Protein AF-D2EBA0-F1 (afdb_monomer)

Solvent-accessible surface area (backbone atoms only — not comparable to full-atom values): 5364 Å² total; per-residue (Å²): 132,88,78,70,81,81,70,75,76,84,74,74,72,53,69,68,58,25,37,45,37,26,50,52,39,45,74,72,59,45,26,36,89,86,78,63,41,75,41,70,74,66,44,62,71,41,90,91,56,49,74,65,57,50,53,53,50,54,52,36,45,71,76,44,66,85,54,78,53,52,28,61,34,24,29,54,42,52,51,42,58,76,68,56,71,84,80,130

Mean predicted aligned error: 7.4 Å

InterPro domains:
  IPR006170 Pheromone/general odorant binding protein [PF01395] (3-82)
  IPR006170 Pheromone/general odorant binding protein [SM00708] (1-85)
  IPR036728 Pheromone/general odorant binding protein superfamily [G3DSA:1.10.238.20] (1-87)
  IPR036728 Pheromone/general odorant binding protein superfamily [SSF47565] (3-82)

Secondary structure (DSSP, 8-state):
----TTS-------HHHHHHHHHHHHHTT-B-TTTSSB-HHHHHTSTT--HHHHHHHHHHHHHHTT--SHHHHHHHHHHHHHH-PPP-

Radius of gyration: 15.25 Å; Cα contacts (8 Å, |Δi|>4): 76; chains: 1; bounding box: 46×43×24 Å

pLDDT: mean 85.05, std 16.0, range [38.41, 97.0]

Sequence (88 aa):
ENFNAFQSIDMEPDRKFKCYAHCLLSNLKYLNTFSGKFDIEDFKQQDGIEDEDVAVIAKCKKLYDNINDPCEYGFNILQCILMFEPTE

Nearest PDB structures (foldseek):
  1c3y-assembly1_A  TM=6.364E-01  e=1.759E-01  Tenebrio molitor
  1c3z-assembly1_A  TM=5.819E-01  e=1.477E-01  Tenebrio molitor
  3r1v-assembly2_B  TM=6.312E-01  e=4.211E-01  Anopheles gambiae

Foldseek 3Di:
DDPPVVPDPVCPDDLVQLVVLLVVCVVVVQADPPQSAGDLVVVVPDPPDDVLNSVQQVVQCVVQVPDRPSSNSSNSSVVSSVPDDPDD

Structure (mmCIF, N/CA/C/O backbone):
data_AF-D2EBA0-F1
#
_entry.id   AF-D2EBA0-F1
#
loop_
_atom_site.group_PDB
_atom_site.id
_atom_site.type_symbol
_atom_site.label_atom_id
_atom_site.label_alt_id
_atom_site.label_comp_id
_atom_site.label_asym_id
_atom_site.label_entity_id
_atom_site.label_seq_id
_atom_site.pdbx_PDB_ins_code
_atom_site.Cartn_x
_atom_site.Cartn_y
_atom_site.Cartn_z
_atom_site.occupancy
_atom_site.B_iso_or_equiv
_atom_site.auth_seq_id
_atom_site.auth_comp_id
_atom_site.auth_asym_id
_atom_site.auth_atom_id
_atom_site.pdbx_PDB_model_num
ATOM 1 N N . GLU A 1 1 ? 27.840 -32.875 -13.653 1.00 40.00 1 GLU A N 1
ATOM 2 C CA . GLU A 1 1 ? 27.858 -31.588 -12.930 1.00 40.00 1 GLU A CA 1
ATOM 3 C C . GLU A 1 1 ? 26.415 -31.153 -12.744 1.00 40.00 1 GLU A C 1
ATOM 5 O O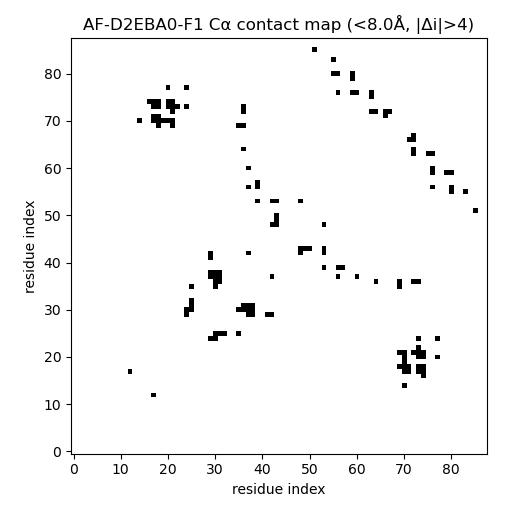 . GLU A 1 1 ? 25.664 -31.143 -13.710 1.00 40.00 1 GLU A O 1
ATOM 10 N N . ASN A 1 2 ? 25.992 -30.982 -11.495 1.00 47.75 2 ASN A N 1
ATOM 11 C CA . ASN A 1 2 ? 24.591 -30.820 -11.120 1.00 47.75 2 ASN A CA 1
ATOM 12 C C . ASN A 1 2 ? 24.255 -29.321 -11.120 1.00 47.75 2 ASN A C 1
ATOM 14 O O . ASN A 1 2 ? 24.519 -28.628 -10.140 1.00 47.75 2 ASN A O 1
ATOM 18 N N . PHE A 1 3 ? 23.755 -28.802 -12.242 1.00 46.31 3 PHE A N 1
ATOM 19 C CA . PHE A 1 3 ? 23.326 -27.406 -12.353 1.00 46.31 3 PHE A CA 1
ATOM 20 C C . PHE A 1 3 ? 21.897 -27.275 -11.810 1.00 46.31 3 PHE A C 1
ATOM 22 O O . PHE A 1 3 ? 20.921 -27.318 -12.556 1.00 46.31 3 PHE A O 1
ATOM 29 N N . ASN A 1 4 ? 21.761 -27.101 -10.494 1.00 51.91 4 ASN A N 1
ATOM 30 C CA . ASN A 1 4 ? 20.525 -26.581 -9.908 1.00 51.91 4 ASN A CA 1
ATOM 31 C C . ASN A 1 4 ? 20.424 -25.079 -10.228 1.00 51.91 4 ASN A C 1
ATOM 33 O O . ASN A 1 4 ? 20.670 -24.227 -9.382 1.00 51.91 4 ASN A O 1
ATOM 37 N N . ALA A 1 5 ? 20.055 -24.754 -11.469 1.00 51.62 5 ALA A N 1
ATOM 38 C CA . ALA A 1 5 ? 19.843 -23.385 -11.955 1.00 51.62 5 ALA A CA 1
ATOM 39 C C . ALA A 1 5 ? 18.620 -22.679 -11.324 1.00 51.62 5 ALA A C 1
ATOM 41 O O . ALA A 1 5 ? 18.294 -21.557 -11.694 1.00 51.62 5 ALA A O 1
ATOM 42 N N . PHE A 1 6 ? 17.930 -23.338 -10.388 1.00 49.44 6 PHE A N 1
ATOM 43 C CA . PHE A 1 6 ? 16.776 -22.796 -9.669 1.00 49.44 6 PHE A CA 1
ATOM 44 C C . PHE A 1 6 ? 17.161 -22.109 -8.348 1.00 49.44 6 PHE A C 1
ATOM 46 O O . PHE A 1 6 ? 16.311 -21.546 -7.663 1.00 49.44 6 PHE A O 1
ATOM 53 N N . GLN A 1 7 ? 18.439 -22.148 -7.965 1.00 54.75 7 GLN A N 1
ATOM 54 C CA . GLN A 1 7 ? 18.914 -21.426 -6.794 1.00 54.75 7 GLN A CA 1
ATOM 55 C C . GLN A 1 7 ? 19.200 -19.969 -7.192 1.00 54.75 7 GLN A C 1
ATOM 57 O O . GLN A 1 7 ? 20.178 -19.682 -7.878 1.00 54.75 7 GLN A O 1
ATOM 62 N N . SER A 1 8 ? 18.291 -19.085 -6.766 1.00 55.09 8 SER A N 1
ATOM 63 C CA . SER A 1 8 ? 18.381 -17.617 -6.771 1.00 55.09 8 SER A CA 1
ATOM 64 C C . SER A 1 8 ? 18.544 -16.942 -8.138 1.00 55.09 8 SER A C 1
ATOM 66 O O . SER A 1 8 ? 19.602 -16.401 -8.454 1.00 55.09 8 SER A O 1
ATOM 68 N N . ILE A 1 9 ? 17.459 -16.861 -8.911 1.00 51.34 9 ILE A N 1
ATOM 69 C CA . ILE A 1 9 ? 17.231 -15.627 -9.668 1.00 51.34 9 ILE A CA 1
ATOM 70 C C . ILE A 1 9 ? 16.522 -14.702 -8.685 1.00 51.34 9 ILE A C 1
ATOM 72 O O . ILE A 1 9 ? 15.329 -14.864 -8.440 1.00 51.34 9 ILE A O 1
ATOM 76 N N . ASP A 1 10 ? 17.273 -13.782 -8.087 1.00 58.31 10 ASP A N 1
ATOM 77 C CA . ASP A 1 10 ? 16.720 -12.638 -7.361 1.00 58.31 10 ASP A CA 1
ATOM 78 C C . ASP A 1 10 ? 16.073 -11.728 -8.419 1.00 58.31 10 ASP A C 1
ATOM 80 O O . ASP A 1 10 ? 16.665 -10.769 -8.918 1.00 58.31 10 ASP A O 1
ATOM 84 N N . MET A 1 11 ? 14.917 -12.160 -8.933 1.00 63.34 11 MET A N 1
ATOM 85 C CA . MET A 1 11 ? 14.194 -11.454 -9.979 1.00 63.34 11 MET A CA 1
ATOM 86 C C . MET A 1 11 ? 13.475 -10.293 -9.311 1.00 63.34 11 MET A C 1
ATOM 88 O O . MET A 1 11 ? 12.281 -10.370 -9.035 1.00 63.34 11 MET A O 1
ATOM 92 N N . GLU A 1 12 ? 14.224 -9.228 -9.036 1.00 79.38 12 GLU A N 1
ATOM 93 C CA . GLU A 1 12 ? 13.639 -7.942 -8.685 1.00 79.38 12 GLU A CA 1
ATOM 94 C C . GLU A 1 12 ? 12.647 -7.561 -9.792 1.00 79.38 12 GLU A C 1
ATOM 96 O O . GLU A 1 12 ? 13.056 -7.391 -10.951 1.00 79.38 12 GLU A O 1
ATOM 101 N N . PRO A 1 13 ? 11.341 -7.474 -9.481 1.00 85.62 13 PRO A N 1
ATOM 102 C CA . PRO A 1 13 ? 10.349 -7.154 -10.487 1.00 85.62 13 PRO A CA 1
ATOM 103 C C . PRO A 1 13 ? 10.646 -5.791 -11.094 1.00 85.62 13 PRO A C 1
ATOM 105 O O . PRO A 1 13 ? 11.076 -4.857 -10.410 1.00 85.62 13 PRO A O 1
ATOM 108 N N . ASP A 1 14 ? 10.369 -5.651 -12.388 1.00 92.50 14 ASP A N 1
ATOM 109 C CA . ASP A 1 14 ? 10.574 -4.374 -13.047 1.00 92.50 14 ASP A CA 1
ATOM 110 C C . ASP A 1 14 ? 9.685 -3.276 -12.430 1.00 92.50 14 ASP A C 1
ATOM 112 O O . ASP A 1 14 ? 8.603 -3.514 -11.883 1.00 92.50 14 ASP A O 1
ATOM 116 N N . ARG A 1 15 ? 10.137 -2.023 -12.540 1.00 95.12 15 ARG A N 1
ATOM 117 C CA . ARG A 1 15 ? 9.420 -0.879 -11.966 1.00 95.12 15 ARG A CA 1
ATOM 118 C C . ARG A 1 15 ? 7.992 -0.741 -12.501 1.00 95.12 15 ARG A C 1
ATOM 120 O O . ARG A 1 15 ? 7.119 -0.292 -11.761 1.00 95.12 15 ARG A O 1
ATOM 127 N N . LYS A 1 16 ? 7.731 -1.092 -13.767 1.00 96.44 16 LYS A N 1
ATOM 128 C CA . LYS A 1 16 ? 6.377 -1.001 -14.335 1.00 96.44 16 LYS A CA 1
ATOM 129 C C . LYS A 1 16 ? 5.455 -2.000 -13.652 1.00 96.44 16 LYS A C 1
ATOM 131 O O . LYS A 1 16 ? 4.326 -1.633 -13.349 1.00 96.44 16 LYS A O 1
ATOM 136 N N . PHE A 1 17 ? 5.938 -3.202 -13.360 1.00 95.00 17 PHE A N 1
ATOM 137 C CA . PHE A 1 17 ? 5.202 -4.200 -12.601 1.00 95.00 17 PHE A CA 1
ATOM 138 C C . PHE A 1 17 ? 4.917 -3.723 -11.174 1.00 95.00 17 PHE A C 1
ATOM 140 O O . PHE A 1 17 ? 3.770 -3.772 -10.728 1.00 95.00 17 PHE A O 1
ATOM 147 N N . LYS A 1 18 ? 5.917 -3.157 -10.485 1.00 96.00 18 LYS A N 1
ATOM 148 C CA . LYS A 1 18 ? 5.712 -2.594 -9.140 1.00 96.00 18 LYS A CA 1
ATOM 149 C C . LYS A 1 18 ? 4.655 -1.479 -9.137 1.00 96.00 18 LYS A C 1
ATOM 151 O O . LYS A 1 18 ? 3.740 -1.466 -8.317 1.00 96.00 18 LYS A O 1
ATOM 156 N N . CYS A 1 19 ? 4.712 -0.576 -10.117 1.00 97.00 19 CYS A N 1
ATOM 157 C CA . CYS A 1 19 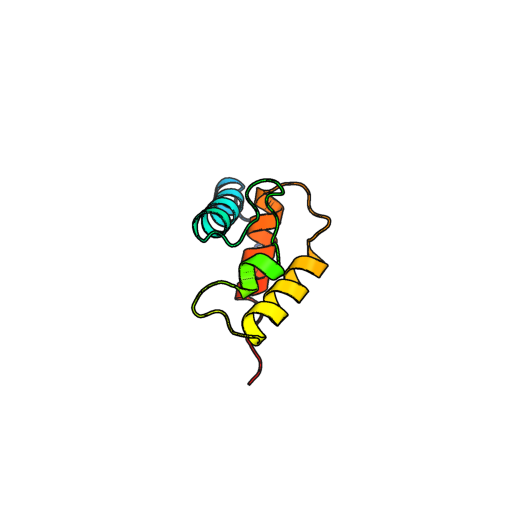? 3.710 0.481 -10.263 1.00 97.00 19 CYS A CA 1
ATOM 158 C C . CYS A 1 19 ? 2.338 -0.046 -10.712 1.00 97.00 19 CYS A C 1
ATOM 160 O O . CYS A 1 19 ? 1.315 0.528 -10.344 1.00 97.00 19 CYS A O 1
ATOM 162 N N . TYR A 1 20 ? 2.292 -1.137 -11.478 1.00 96.25 20 TYR A N 1
ATOM 163 C CA . TYR A 1 20 ? 1.042 -1.808 -11.819 1.00 96.25 20 TYR A CA 1
ATOM 164 C C . TYR A 1 20 ? 0.356 -2.365 -10.567 1.00 96.25 20 TYR A C 1
ATOM 166 O O . TYR A 1 20 ? -0.843 -2.153 -10.410 1.00 96.25 20 TYR A O 1
ATOM 174 N N . ALA A 1 21 ? 1.100 -2.973 -9.637 1.00 95.88 21 ALA A N 1
ATOM 175 C CA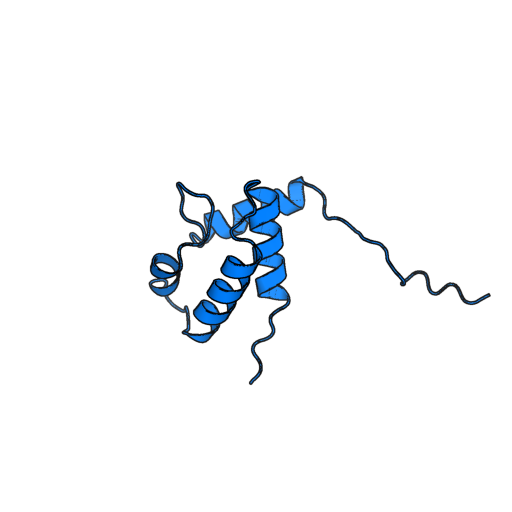 . ALA A 1 21 ? 0.558 -3.416 -8.350 1.00 95.88 21 ALA A CA 1
ATOM 176 C C . ALA A 1 21 ? -0.055 -2.250 -7.553 1.00 95.88 21 ALA A C 1
ATOM 178 O O . ALA A 1 21 ? -1.189 -2.341 -7.088 1.00 95.88 21 ALA A O 1
ATOM 179 N N . HIS A 1 22 ? 0.643 -1.113 -7.472 1.00 95.69 22 HIS A N 1
ATOM 180 C CA . HIS A 1 22 ? 0.091 0.100 -6.858 1.00 95.69 22 HIS A CA 1
ATOM 181 C C . HIS A 1 22 ? -1.198 0.583 -7.548 1.00 95.69 22 HIS A C 1
ATOM 183 O O . HIS A 1 22 ? -2.174 0.941 -6.885 1.00 95.69 22 HIS A O 1
ATOM 189 N N . CYS A 1 23 ? -1.217 0.576 -8.884 1.00 95.94 23 CYS A N 1
ATOM 190 C CA . CYS A 1 23 ? -2.386 0.967 -9.667 1.00 95.94 23 CYS A CA 1
ATOM 191 C C . CYS A 1 23 ? -3.570 0.018 -9.438 1.00 95.94 23 CYS A C 1
ATOM 193 O O . CYS A 1 23 ? -4.692 0.483 -9.257 1.00 95.94 23 CYS A O 1
ATOM 195 N N . LEU A 1 24 ? -3.324 -1.292 -9.391 1.00 95.25 24 LEU A N 1
ATOM 196 C CA . LEU A 1 24 ? -4.337 -2.303 -9.106 1.00 95.25 24 LEU A CA 1
ATOM 197 C C . LEU A 1 24 ? -4.993 -2.055 -7.744 1.00 95.25 24 LEU A C 1
ATOM 199 O O . LEU A 1 24 ? -6.212 -1.927 -7.673 1.00 95.25 24 LEU A O 1
ATOM 203 N N . LEU A 1 25 ? -4.191 -1.914 -6.685 1.00 94.12 25 LEU A N 1
ATOM 204 C CA . LEU A 1 25 ? -4.694 -1.679 -5.328 1.00 94.12 25 LEU A CA 1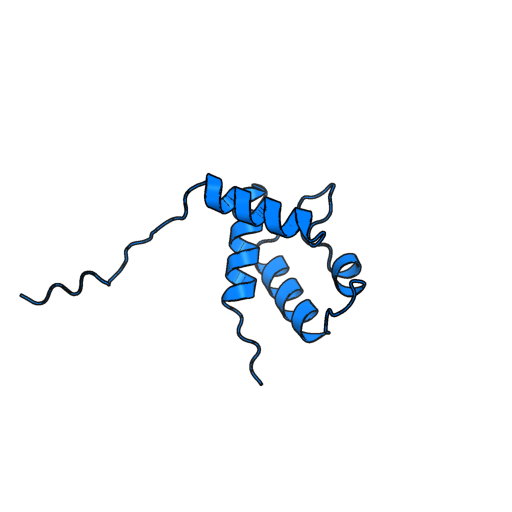
ATOM 205 C C . LEU A 1 25 ? -5.452 -0.345 -5.215 1.00 94.12 25 LEU A C 1
ATOM 207 O O . LEU A 1 25 ? -6.485 -0.268 -4.552 1.00 94.12 25 LEU A O 1
ATOM 211 N N . SER A 1 26 ? -4.990 0.697 -5.910 1.00 93.75 26 SER A N 1
ATOM 212 C CA . SER A 1 26 ? -5.712 1.973 -6.004 1.00 93.75 26 SER A CA 1
ATOM 213 C C . SER A 1 26 ? -7.059 1.831 -6.722 1.00 93.75 26 SER A C 1
ATOM 215 O O . SER A 1 26 ? -8.062 2.368 -6.260 1.00 93.75 26 SER A O 1
ATOM 217 N N . ASN A 1 27 ? -7.116 1.081 -7.828 1.00 93.12 27 ASN A N 1
ATOM 218 C CA . ASN A 1 27 ? -8.349 0.866 -8.596 1.00 93.12 27 ASN A CA 1
ATOM 219 C C . ASN A 1 27 ? -9.381 0.028 -7.832 1.00 93.12 27 ASN A C 1
ATOM 221 O O . ASN A 1 27 ? -10.581 0.254 -7.980 1.00 93.12 27 ASN A O 1
ATOM 225 N N . LEU A 1 28 ? -8.916 -0.894 -6.988 1.00 90.44 28 LEU A N 1
ATOM 226 C CA . LEU A 1 28 ? -9.751 -1.631 -6.037 1.00 90.44 28 LEU A CA 1
ATOM 227 C C . LEU A 1 28 ? -10.186 -0.772 -4.840 1.00 90.44 28 LEU A C 1
ATOM 229 O O . LEU A 1 28 ? -10.943 -1.241 -4.001 1.00 90.44 28 LEU A O 1
ATOM 233 N N . LYS A 1 29 ? -9.742 0.492 -4.764 1.00 90.00 29 LYS A N 1
ATOM 234 C CA . LYS A 1 29 ? -9.983 1.415 -3.644 1.00 90.00 29 LYS A CA 1
ATOM 235 C C . LYS A 1 29 ? -9.459 0.883 -2.309 1.00 90.00 29 LYS A C 1
ATOM 237 O O . LYS A 1 29 ? -9.998 1.201 -1.256 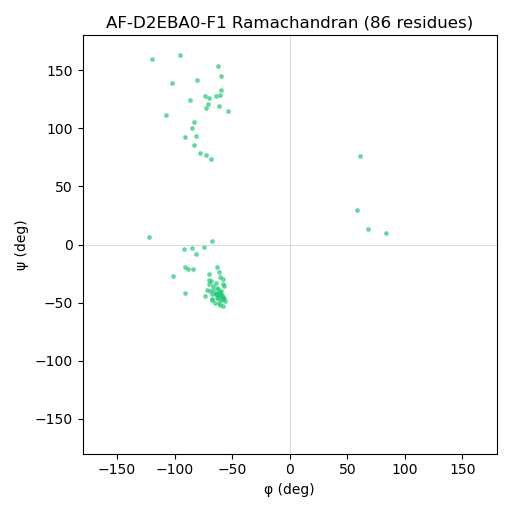1.00 90.00 29 LYS A O 1
ATOM 242 N N . TYR A 1 30 ? -8.408 0.072 -2.345 1.00 91.50 30 TYR A N 1
ATOM 243 C CA . TYR A 1 30 ? -7.744 -0.444 -1.146 1.00 91.50 30 TYR A CA 1
ATOM 244 C C . TYR A 1 30 ? -6.721 0.547 -0.582 1.00 91.50 30 TYR A C 1
ATOM 246 O O . TYR A 1 30 ? -6.353 0.487 0.590 1.00 91.50 30 TYR A O 1
ATOM 254 N N . LEU A 1 31 ? -6.259 1.478 -1.418 1.00 92.00 31 LEU A N 1
ATOM 255 C CA . LEU A 1 31 ? -5.350 2.545 -1.025 1.00 92.00 31 LEU A CA 1
ATOM 256 C C . LEU A 1 31 ? -6.113 3.855 -0.871 1.00 92.00 31 LEU A C 1
ATOM 258 O O . LEU A 1 31 ? -6.942 4.212 -1.709 1.00 92.00 31 LEU A O 1
ATOM 262 N N . ASN A 1 32 ? -5.773 4.604 0.172 1.00 89.88 32 ASN A N 1
ATOM 263 C CA . ASN A 1 32 ? -6.243 5.963 0.350 1.00 89.88 32 ASN A CA 1
ATOM 264 C C . ASN A 1 32 ? -5.703 6.843 -0.786 1.00 89.88 32 ASN A C 1
ATOM 266 O O . ASN A 1 32 ? -4.496 6.905 -1.025 1.00 89.88 32 ASN A O 1
ATOM 270 N N . THR A 1 33 ? -6.601 7.562 -1.456 1.00 84.12 33 THR A N 1
ATOM 271 C CA . THR A 1 33 ? -6.292 8.379 -2.640 1.00 84.12 33 THR A CA 1
ATOM 272 C C . THR A 1 33 ? -5.232 9.455 -2.390 1.00 84.12 33 THR A C 1
ATOM 274 O O . THR A 1 33 ? -4.508 9.825 -3.310 1.00 84.12 33 THR A O 1
ATOM 277 N N . PHE A 1 34 ? -5.134 9.978 -1.165 1.00 86.25 34 PHE A N 1
ATOM 278 C CA . PHE A 1 34 ? -4.208 11.061 -0.831 1.00 86.25 34 PHE A CA 1
ATOM 279 C C . PHE A 1 34 ? -2.853 10.544 -0.356 1.00 86.25 34 PHE A C 1
ATOM 281 O O . PHE A 1 34 ? -1.823 11.100 -0.731 1.00 86.25 34 PHE A O 1
ATOM 288 N N . SER A 1 35 ? -2.841 9.502 0.478 1.00 88.94 35 SER A N 1
ATOM 289 C CA . S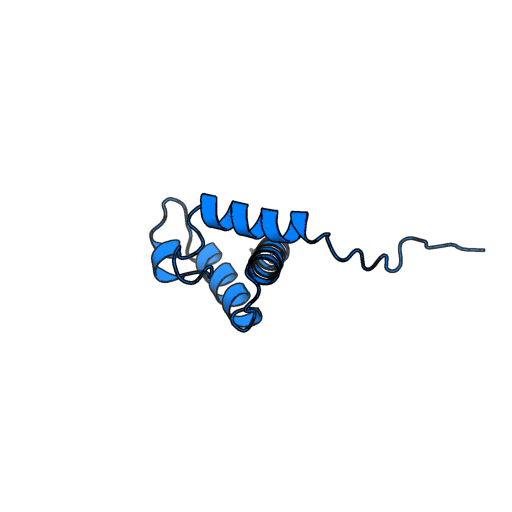ER A 1 35 ? -1.598 8.971 1.047 1.00 88.94 35 SER A CA 1
ATOM 290 C C . SER A 1 35 ? -0.940 7.901 0.172 1.00 88.94 35 SER A C 1
ATOM 292 O O . SER A 1 35 ? 0.252 7.642 0.327 1.00 88.94 35 SER A O 1
ATOM 294 N N . GLY A 1 36 ? -1.700 7.261 -0.724 1.00 89.31 36 GLY A N 1
ATOM 295 C CA . GLY A 1 36 ? -1.249 6.110 -1.506 1.00 89.31 36 GLY A CA 1
ATOM 296 C C . GLY A 1 36 ? -1.008 4.855 -0.662 1.00 89.31 36 GLY A C 1
ATOM 297 O O . GLY A 1 36 ? -0.374 3.915 -1.143 1.00 89.31 36 GLY A O 1
ATOM 298 N N . LYS A 1 37 ? -1.482 4.841 0.592 1.00 93.00 37 LYS A N 1
ATOM 299 C CA . LYS A 1 37 ? -1.303 3.751 1.558 1.00 93.00 37 LYS A CA 1
ATOM 300 C C . LYS A 1 37 ? -2.637 3.172 1.998 1.00 93.00 37 LYS A C 1
ATOM 302 O O . LYS A 1 37 ? -3.664 3.832 1.892 1.00 93.00 37 LYS A O 1
ATOM 307 N N . PHE A 1 38 ? -2.608 1.951 2.524 1.00 93.19 38 PHE A N 1
ATOM 308 C CA . PHE A 1 38 ? -3.792 1.334 3.112 1.00 93.19 38 PHE A CA 1
ATOM 309 C C . PHE A 1 38 ? -4.336 2.168 4.269 1.00 93.19 38 PHE A C 1
ATOM 311 O O . PHE A 1 38 ? -3.579 2.552 5.174 1.00 93.19 38 PHE A O 1
ATOM 318 N N . ASP A 1 39 ? -5.648 2.374 4.232 1.00 90.25 39 ASP A N 1
ATOM 319 C CA . ASP A 1 39 ? -6.468 2.816 5.350 1.00 90.25 39 ASP A CA 1
ATOM 320 C C . ASP A 1 39 ? -7.305 1.616 5.805 1.00 90.25 39 ASP A C 1
ATOM 322 O O . ASP A 1 39 ? -8.130 1.093 5.057 1.00 90.25 39 ASP A O 1
ATOM 326 N N . ILE A 1 40 ? -7.004 1.114 7.004 1.00 91.25 40 ILE A N 1
ATOM 327 C CA . ILE A 1 40 ? -7.616 -0.111 7.532 1.00 91.25 40 ILE A CA 1
ATOM 328 C C . ILE A 1 40 ? -9.109 0.108 7.796 1.00 91.25 40 ILE A C 1
ATOM 330 O O . ILE A 1 40 ? -9.906 -0.804 7.583 1.00 91.25 40 ILE A O 1
ATOM 334 N N . GLU A 1 41 ? -9.487 1.310 8.231 1.00 89.81 41 GLU A N 1
ATOM 335 C CA . GLU A 1 41 ? -10.872 1.619 8.577 1.00 89.81 41 GLU A CA 1
ATOM 336 C C . GLU A 1 41 ? -11.739 1.714 7.320 1.00 89.81 41 GLU A C 1
ATOM 338 O O . GLU A 1 41 ? -12.859 1.204 7.310 1.00 89.81 41 GLU A O 1
ATOM 343 N N . ASP A 1 42 ? -11.201 2.291 6.242 1.00 88.31 42 ASP A N 1
ATOM 344 C CA . ASP A 1 42 ? -11.875 2.322 4.939 1.00 88.31 42 ASP A CA 1
ATOM 345 C C . ASP A 1 42 ? -11.949 0.921 4.312 1.00 88.31 42 ASP A C 1
ATOM 347 O O . ASP A 1 42 ? -12.967 0.554 3.725 1.00 88.31 42 ASP A O 1
ATOM 351 N N . PHE A 1 43 ? -10.887 0.117 4.438 1.00 90.12 43 PHE A N 1
ATOM 352 C CA . PHE A 1 43 ? -10.851 -1.250 3.908 1.00 90.12 43 PHE A CA 1
ATOM 353 C C . PHE A 1 43 ? -11.893 -2.153 4.580 1.00 90.12 43 PHE A C 1
ATOM 355 O O . PHE A 1 43 ? -12.616 -2.872 3.895 1.00 90.12 43 PHE A O 1
ATOM 362 N N . LYS A 1 44 ? -12.042 -2.057 5.907 1.00 91.06 44 LYS A N 1
ATOM 363 C CA . LYS A 1 44 ? -13.020 -2.835 6.684 1.00 91.06 44 LYS A CA 1
ATOM 364 C C . LYS A 1 44 ? -14.479 -2.560 6.293 1.00 91.06 44 LYS A C 1
ATOM 366 O O . LYS A 1 44 ? -15.349 -3.386 6.544 1.00 91.06 44 LYS A O 1
ATOM 371 N N . GLN A 1 45 ? -14.766 -1.399 5.708 1.00 89.56 45 GLN A N 1
ATOM 372 C CA . GLN A 1 45 ? -16.121 -1.015 5.300 1.00 89.56 45 GLN A CA 1
ATOM 373 C C . GLN A 1 45 ? -16.521 -1.552 3.920 1.00 89.56 45 GLN A C 1
ATOM 375 O O . GLN A 1 45 ? -17.646 -1.311 3.485 1.00 89.56 45 GLN A O 1
ATOM 380 N N . GLN A 1 46 ? -15.619 -2.233 3.210 1.00 88.12 46 GLN A N 1
ATOM 381 C CA . GLN A 1 46 ? -15.906 -2.749 1.875 1.00 88.12 46 GLN A CA 1
ATOM 382 C C . GLN A 1 46 ? -16.694 -4.059 1.934 1.00 88.12 46 GLN A C 1
ATOM 384 O O . GLN A 1 46 ? -16.450 -4.918 2.781 1.00 88.12 46 GLN A O 1
ATOM 389 N N . ASP A 1 47 ? -17.636 -4.216 1.002 1.00 89.50 47 ASP A N 1
ATOM 390 C CA . ASP A 1 47 ? -18.457 -5.421 0.905 1.00 89.50 47 ASP A CA 1
ATOM 391 C C . ASP A 1 47 ? -17.583 -6.659 0.655 1.00 89.50 47 ASP A C 1
ATOM 393 O O . ASP A 1 47 ? -16.786 -6.691 -0.285 1.00 89.50 47 ASP A O 1
ATOM 397 N N . GLY A 1 48 ? -17.779 -7.698 1.470 1.00 88.12 48 GLY A N 1
ATOM 398 C CA . GLY A 1 48 ? -17.086 -8.982 1.328 1.00 88.12 48 GLY A CA 1
ATOM 399 C C . GLY A 1 48 ? -15.697 -9.053 1.964 1.00 88.12 48 GLY A C 1
ATOM 400 O O . GLY A 1 48 ? -15.008 -10.036 1.723 1.00 88.12 48 GLY A O 1
ATOM 401 N N . ILE A 1 49 ? -15.294 -8.050 2.752 1.00 90.88 49 ILE A N 1
ATOM 402 C CA . ILE A 1 49 ? -14.074 -8.099 3.568 1.00 90.88 49 ILE A CA 1
ATOM 403 C C . ILE A 1 49 ? -14.378 -8.745 4.921 1.00 90.88 49 ILE A C 1
ATOM 405 O O . ILE A 1 49 ? -15.250 -8.280 5.660 1.00 90.88 49 ILE A O 1
ATOM 409 N N . GLU A 1 50 ? -13.640 -9.801 5.251 1.00 92.50 50 GLU A N 1
ATOM 410 C CA . GLU A 1 50 ? -13.737 -10.504 6.528 1.00 92.50 50 GLU A CA 1
ATOM 411 C C . GLU A 1 50 ? -12.689 -9.993 7.532 1.00 92.50 50 GLU A C 1
ATOM 413 O O . GLU A 1 50 ? -11.702 -9.340 7.179 1.00 92.50 50 GLU A O 1
ATOM 418 N N . ASP A 1 51 ? -12.879 -10.283 8.824 1.00 90.94 51 ASP A N 1
ATOM 419 C CA . ASP A 1 51 ? -11.928 -9.859 9.865 1.00 90.94 51 ASP A CA 1
ATOM 420 C C . ASP A 1 51 ? -10.519 -10.458 9.643 1.00 90.94 51 ASP A C 1
ATOM 422 O O . ASP A 1 51 ? -9.512 -9.847 10.020 1.00 90.94 51 ASP A O 1
ATOM 426 N N . GLU A 1 52 ? -10.430 -11.623 8.996 1.00 90.62 52 GLU A N 1
ATOM 427 C CA . GLU A 1 52 ? -9.171 -12.278 8.624 1.00 90.62 52 GLU A CA 1
ATOM 428 C C . GLU A 1 52 ? -8.408 -11.488 7.552 1.00 90.62 52 GLU A C 1
ATOM 430 O O . GLU A 1 52 ? -7.205 -11.248 7.705 1.00 90.62 52 GLU A O 1
ATOM 435 N N . ASP A 1 53 ? -9.107 -10.980 6.532 1.00 90.56 53 ASP A N 1
ATOM 436 C CA . ASP A 1 53 ? -8.524 -10.105 5.510 1.00 90.56 53 ASP A CA 1
ATOM 437 C C . ASP A 1 53 ? -7.949 -8.838 6.153 1.00 90.56 53 ASP A C 1
ATOM 439 O O . ASP A 1 53 ? -6.817 -8.426 5.877 1.00 90.56 53 ASP A O 1
ATOM 443 N N . VAL A 1 54 ? -8.705 -8.236 7.078 1.00 92.94 54 VAL A N 1
ATOM 444 C CA . VAL A 1 54 ? -8.271 -7.050 7.829 1.00 92.94 54 VAL A CA 1
ATOM 445 C C . VAL A 1 54 ? -7.008 -7.351 8.637 1.00 92.94 54 VAL A C 1
ATOM 447 O O . VAL A 1 54 ? -6.082 -6.532 8.664 1.00 92.94 54 VAL A O 1
ATOM 450 N N .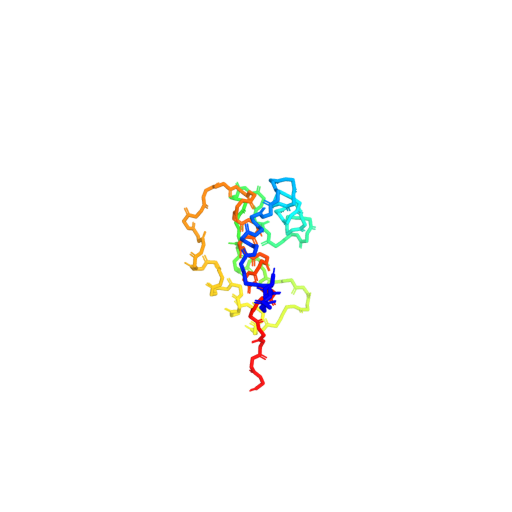 ALA A 1 55 ? -6.927 -8.523 9.272 1.00 92.88 55 ALA A N 1
ATOM 451 C CA . ALA A 1 55 ? -5.757 -8.932 10.041 1.00 92.88 55 ALA A CA 1
ATOM 452 C C . ALA A 1 55 ? -4.508 -9.093 9.157 1.00 92.88 55 ALA A C 1
ATOM 454 O O . ALA A 1 55 ? -3.427 -8.626 9.539 1.00 92.88 55 ALA A O 1
ATOM 455 N N . VAL A 1 56 ? -4.648 -9.690 7.967 1.00 91.94 56 VAL A N 1
ATOM 456 C CA . VAL A 1 56 ? -3.561 -9.811 6.981 1.00 91.94 56 VAL A CA 1
ATOM 457 C C . VAL A 1 56 ? -3.083 -8.427 6.544 1.00 91.94 56 VAL A C 1
ATOM 459 O O . VAL A 1 56 ? -1.890 -8.120 6.653 1.00 91.94 56 VAL A O 1
ATOM 462 N N . ILE A 1 57 ? -4.004 -7.547 6.144 1.00 92.62 57 ILE A N 1
ATOM 463 C CA . ILE A 1 57 ? -3.675 -6.185 5.707 1.00 92.62 57 ILE A CA 1
ATOM 464 C C . ILE A 1 57 ? -3.010 -5.375 6.818 1.00 92.62 57 ILE A C 1
ATOM 466 O O . ILE A 1 57 ? -2.006 -4.708 6.564 1.00 92.62 57 ILE A O 1
ATOM 470 N N . ALA A 1 58 ? -3.496 -5.452 8.058 1.00 93.62 58 ALA A N 1
ATOM 471 C CA . ALA A 1 58 ? -2.891 -4.752 9.188 1.00 93.62 58 ALA A CA 1
ATOM 472 C C . ALA A 1 58 ? -1.434 -5.187 9.417 1.00 93.62 58 ALA A C 1
ATOM 474 O O . ALA A 1 58 ? -0.553 -4.359 9.680 1.00 93.62 58 ALA A O 1
ATOM 475 N N . LYS A 1 59 ? -1.160 -6.487 9.265 1.00 93.31 59 LYS A N 1
ATOM 476 C CA . LYS A 1 59 ? 0.181 -7.065 9.392 1.00 93.31 59 LYS A CA 1
ATOM 477 C C . LYS A 1 59 ? 1.092 -6.597 8.256 1.00 93.31 59 LYS A C 1
ATOM 479 O O . LYS A 1 59 ? 2.192 -6.115 8.526 1.00 93.31 59 LYS A O 1
ATOM 484 N N . CYS A 1 60 ? 0.610 -6.652 7.015 1.00 94.31 60 CYS A N 1
ATOM 485 C CA . CYS A 1 60 ? 1.336 -6.175 5.840 1.00 94.31 60 CYS A CA 1
ATOM 486 C C . CYS A 1 60 ? 1.622 -4.674 5.906 1.00 94.31 60 CYS A C 1
ATOM 488 O O . CYS A 1 60 ? 2.762 -4.251 5.717 1.00 94.31 60 CYS A O 1
ATOM 490 N N . LYS A 1 61 ? 0.625 -3.860 6.265 1.00 93.88 61 LYS A N 1
ATOM 491 C CA . LYS A 1 61 ? 0.798 -2.420 6.457 1.00 93.88 61 LYS A CA 1
ATOM 492 C C . LYS A 1 61 ? 1.889 -2.147 7.484 1.00 93.88 61 LYS A C 1
ATOM 494 O O . LYS A 1 61 ? 2.804 -1.398 7.178 1.00 93.88 61 LYS A O 1
ATOM 499 N N . LYS A 1 62 ? 1.862 -2.797 8.652 1.00 94.69 62 LYS A N 1
ATOM 500 C CA . LYS A 1 62 ? 2.883 -2.608 9.698 1.00 94.69 62 LYS A CA 1
ATOM 501 C C . LYS A 1 62 ? 4.310 -2.893 9.213 1.00 94.69 62 LYS A C 1
ATOM 503 O O . LYS A 1 62 ? 5.233 -2.215 9.657 1.00 94.69 62 LYS A O 1
ATOM 508 N N . LEU A 1 63 ? 4.498 -3.881 8.337 1.00 94.12 63 LEU A N 1
ATOM 509 C CA . LEU A 1 63 ? 5.816 -4.237 7.802 1.00 94.12 63 LEU A CA 1
ATOM 510 C C . LEU A 1 63 ? 6.374 -3.182 6.838 1.00 94.12 63 LEU A C 1
ATOM 512 O O . LEU A 1 63 ? 7.583 -2.971 6.814 1.00 94.12 63 LEU A O 1
ATOM 516 N N . TYR A 1 64 ? 5.504 -2.517 6.075 1.00 95.50 64 TYR A N 1
ATOM 517 C CA . TYR A 1 64 ? 5.906 -1.688 4.934 1.00 95.50 64 TYR A CA 1
ATOM 518 C C . TYR A 1 64 ? 5.456 -0.221 5.023 1.00 95.50 64 TYR A C 1
ATOM 520 O O . TYR A 1 64 ? 5.647 0.543 4.079 1.00 95.50 64 TYR A O 1
ATOM 528 N N . ASP A 1 65 ? 4.876 0.218 6.146 1.00 94.06 65 ASP A N 1
ATOM 529 C CA . ASP A 1 65 ? 4.331 1.577 6.299 1.00 94.06 65 ASP A CA 1
ATOM 530 C C . ASP A 1 65 ? 5.396 2.677 6.190 1.00 94.06 65 ASP A C 1
ATOM 532 O O . ASP A 1 65 ? 5.075 3.831 5.923 1.00 94.06 65 ASP A O 1
ATOM 536 N N . ASN A 1 66 ? 6.671 2.339 6.367 1.00 94.88 66 ASN A N 1
ATOM 537 C CA . ASN A 1 66 ? 7.797 3.258 6.208 1.00 94.88 66 ASN A CA 1
ATOM 538 C C . ASN A 1 66 ? 8.239 3.449 4.744 1.00 94.88 66 ASN A C 1
ATOM 540 O O . ASN A 1 66 ? 9.067 4.321 4.476 1.00 94.88 66 ASN A O 1
ATOM 544 N N . ILE A 1 67 ? 7.708 2.670 3.796 1.00 95.56 67 ILE A N 1
ATOM 545 C CA . ILE A 1 67 ? 8.012 2.835 2.373 1.00 95.56 67 ILE A CA 1
ATOM 546 C C . ILE A 1 67 ? 7.292 4.080 1.843 1.00 95.56 67 ILE A C 1
ATOM 548 O O . ILE A 1 67 ? 6.085 4.250 2.030 1.00 95.56 67 ILE A O 1
ATOM 552 N N . ASN A 1 68 ? 8.047 4.965 1.189 1.00 94.62 68 ASN A N 1
ATOM 553 C CA . ASN A 1 68 ? 7.529 6.213 0.620 1.00 94.62 68 ASN A CA 1
ATOM 554 C C . ASN A 1 68 ? 7.313 6.143 -0.894 1.00 94.62 68 ASN A C 1
ATOM 556 O O . ASN A 1 68 ? 6.479 6.881 -1.407 1.00 94.62 68 ASN A O 1
ATOM 560 N N . ASP A 1 69 ? 8.058 5.293 -1.609 1.00 95.69 69 ASP A N 1
ATOM 561 C CA . ASP A 1 69 ? 7.818 5.097 -3.038 1.00 95.69 69 ASP A CA 1
ATOM 562 C C . ASP A 1 69 ? 6.494 4.331 -3.222 1.00 95.69 69 ASP A C 1
ATOM 564 O O . ASP A 1 69 ? 6.362 3.220 -2.701 1.00 95.69 69 ASP A O 1
ATOM 568 N N . PRO A 1 70 ? 5.501 4.894 -3.935 1.00 94.75 70 PRO A N 1
ATOM 569 C CA . PRO A 1 70 ? 4.190 4.263 -4.056 1.00 94.75 70 PRO A CA 1
ATOM 570 C C . PRO A 1 70 ? 4.224 2.915 -4.779 1.00 94.75 70 PRO A C 1
ATOM 572 O O . PRO A 1 70 ? 3.438 2.027 -4.452 1.00 94.75 70 PRO A O 1
ATOM 575 N N . CYS A 1 71 ? 5.130 2.747 -5.747 1.00 96.19 71 CYS A N 1
ATOM 576 C CA . CYS A 1 71 ? 5.255 1.516 -6.517 1.00 96.19 71 CYS A CA 1
ATOM 577 C C . CYS A 1 71 ? 5.897 0.412 -5.675 1.00 96.19 71 CYS A C 1
ATOM 579 O O . CYS A 1 71 ? 5.385 -0.705 -5.648 1.00 96.19 71 CYS A O 1
ATOM 581 N N . GLU A 1 72 ? 6.965 0.729 -4.938 1.00 96.50 72 GLU A N 1
ATOM 582 C CA . GLU A 1 72 ? 7.560 -0.193 -3.969 1.00 96.50 72 GLU A CA 1
ATOM 583 C C . GLU A 1 72 ? 6.552 -0.554 -2.876 1.00 96.50 72 GLU A C 1
ATOM 585 O O . GLU A 1 72 ? 6.402 -1.730 -2.555 1.00 96.50 72 GLU A O 1
ATOM 590 N N . TYR A 1 73 ? 5.806 0.420 -2.345 1.00 96.25 73 TYR A N 1
ATOM 591 C CA . TYR A 1 73 ? 4.778 0.158 -1.338 1.00 96.25 73 TYR A CA 1
ATOM 592 C C . TYR A 1 73 ? 3.695 -0.779 -1.883 1.00 96.25 73 TYR A C 1
ATOM 594 O O . TYR A 1 73 ? 3.418 -1.817 -1.287 1.00 96.25 73 TYR A O 1
ATOM 602 N N . GLY A 1 74 ? 3.113 -0.453 -3.042 1.00 95.25 74 GLY A N 1
ATOM 603 C CA . GLY A 1 74 ? 2.050 -1.252 -3.650 1.00 95.25 74 GLY A CA 1
ATOM 604 C C . GLY A 1 74 ? 2.493 -2.680 -3.965 1.00 95.25 74 GLY A C 1
ATOM 605 O O . GLY A 1 74 ? 1.754 -3.624 -3.695 1.00 95.25 74 GLY A O 1
ATOM 606 N N . PHE A 1 75 ? 3.715 -2.850 -4.474 1.00 95.31 75 PHE A N 1
ATOM 607 C CA . PHE A 1 75 ? 4.280 -4.170 -4.727 1.00 95.31 75 PHE A CA 1
ATOM 608 C C . PHE A 1 75 ? 4.506 -4.971 -3.441 1.00 95.31 75 PHE A C 1
ATOM 610 O O . PHE A 1 75 ? 4.042 -6.105 -3.355 1.00 95.31 75 PHE A O 1
ATOM 617 N N . ASN A 1 76 ? 5.162 -4.387 -2.433 1.00 94.62 76 ASN A N 1
ATOM 618 C CA . ASN A 1 76 ? 5.449 -5.081 -1.175 1.00 94.62 76 ASN A CA 1
ATOM 619 C C . ASN A 1 76 ? 4.165 -5.482 -0.440 1.00 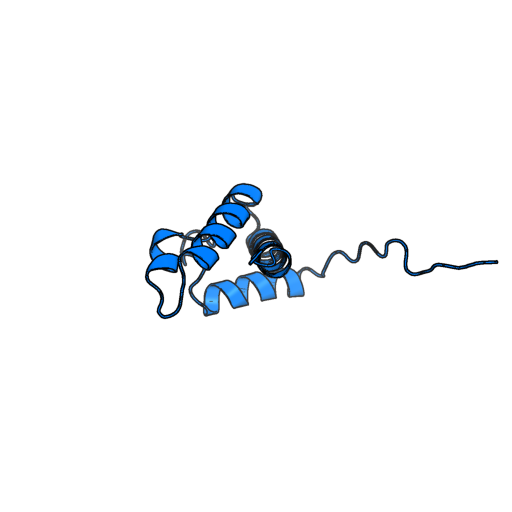94.62 76 ASN A C 1
ATOM 621 O O . ASN A 1 76 ? 4.089 -6.578 0.113 1.00 94.62 76 ASN A O 1
ATOM 625 N N . ILE A 1 77 ? 3.130 -4.635 -0.470 1.00 95.06 77 ILE A N 1
ATOM 626 C CA . ILE A 1 77 ? 1.838 -5.001 0.108 1.00 95.06 77 ILE A CA 1
ATOM 627 C C . ILE A 1 77 ? 1.175 -6.129 -0.686 1.00 95.06 77 ILE A C 1
ATOM 629 O O . ILE A 1 77 ? 0.751 -7.107 -0.077 1.00 95.06 77 ILE A O 1
ATOM 633 N N . LEU A 1 78 ? 1.111 -6.037 -2.020 1.00 93.19 78 LEU A N 1
ATOM 634 C CA . LEU A 1 78 ? 0.524 -7.097 -2.847 1.00 93.19 78 LEU A CA 1
ATOM 635 C C . LEU A 1 78 ? 1.232 -8.437 -2.617 1.00 93.19 78 LEU A C 1
ATOM 637 O O . LEU A 1 78 ? 0.578 -9.456 -2.420 1.00 93.19 78 LEU A O 1
ATOM 641 N N . GLN A 1 79 ? 2.563 -8.430 -2.596 1.00 92.25 79 GLN A N 1
ATOM 642 C CA . GLN A 1 79 ? 3.358 -9.621 -2.331 1.00 92.25 79 GLN A CA 1
ATOM 643 C C . GLN A 1 79 ? 3.067 -10.178 -0.934 1.00 92.25 79 GLN A C 1
ATOM 645 O O . GLN A 1 79 ? 2.893 -11.380 -0.777 1.00 92.25 79 GLN A O 1
ATOM 650 N N . CYS A 1 80 ? 2.975 -9.312 0.076 1.00 93.00 80 CYS A N 1
ATOM 651 C CA . CYS A 1 80 ? 2.648 -9.711 1.437 1.00 93.00 80 CYS A CA 1
ATOM 652 C C . CYS A 1 80 ? 1.282 -10.399 1.523 1.00 93.00 80 CYS A C 1
ATOM 654 O O . CYS A 1 80 ? 1.197 -11.488 2.078 1.00 93.00 80 CYS A O 1
ATOM 656 N N . ILE A 1 81 ? 0.247 -9.819 0.910 1.00 90.44 81 ILE A N 1
ATOM 657 C CA . ILE A 1 81 ? -1.102 -10.403 0.869 1.00 90.44 81 ILE A CA 1
ATOM 658 C C . ILE A 1 81 ? -1.072 -11.791 0.224 1.00 90.44 81 ILE A C 1
ATOM 6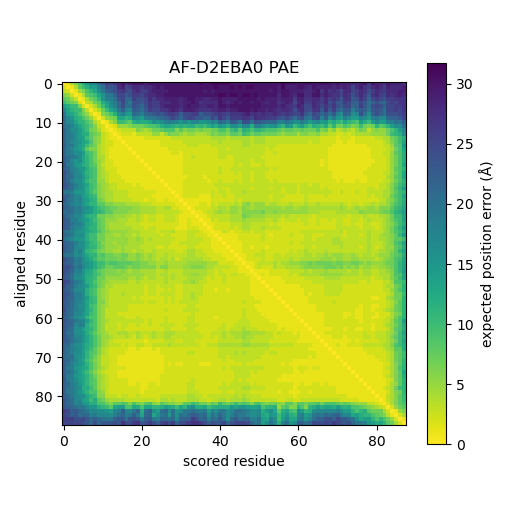60 O O . ILE A 1 81 ? -1.628 -12.729 0.774 1.00 90.44 81 ILE A O 1
ATOM 664 N N . LEU A 1 82 ? -0.387 -11.934 -0.914 1.00 87.12 82 LEU A N 1
ATOM 665 C CA . LEU A 1 82 ? -0.315 -13.203 -1.645 1.00 87.12 82 LEU A CA 1
ATOM 666 C C . LEU A 1 82 ? 0.516 -14.280 -0.932 1.00 87.12 82 LEU A C 1
ATOM 668 O O . LEU A 1 82 ? 0.319 -15.462 -1.191 1.00 87.12 82 LEU A O 1
ATOM 672 N N . MET A 1 83 ? 1.470 -13.887 -0.083 1.00 81.50 83 MET A N 1
ATOM 673 C CA . MET A 1 83 ? 2.321 -14.815 0.674 1.00 81.50 83 MET A CA 1
ATOM 674 C C . MET A 1 83 ? 1.743 -15.186 2.045 1.00 81.50 83 MET A C 1
ATOM 676 O O . MET A 1 83 ? 2.172 -16.179 2.631 1.00 81.50 83 MET A O 1
ATOM 680 N N . PHE A 1 84 ? 0.806 -14.401 2.581 1.00 71.38 84 PHE A N 1
ATOM 681 C CA . PHE A 1 84 ? 0.053 -14.782 3.770 1.00 71.38 84 PHE A CA 1
ATOM 682 C C . PHE A 1 84 ? -1.091 -15.710 3.355 1.00 71.38 84 PHE A C 1
ATOM 684 O O . PHE A 1 84 ? -2.175 -15.256 3.009 1.00 71.38 84 PHE A O 1
ATOM 691 N N . GLU A 1 85 ? -0.851 -17.021 3.413 1.00 57.19 85 GLU A N 1
ATOM 692 C CA . GLU A 1 85 ? -1.951 -17.985 3.447 1.00 57.19 85 GLU A CA 1
ATOM 693 C C . GLU A 1 85 ? -2.646 -17.880 4.817 1.00 57.19 85 GLU A C 1
ATOM 695 O O . GLU A 1 85 ? -1.959 -17.951 5.848 1.00 57.19 85 GLU A O 1
ATOM 700 N N . PRO A 1 86 ? -3.976 -17.677 4.871 1.00 53.62 86 PRO A N 1
ATOM 701 C CA . PRO A 1 86 ? -4.710 -17.806 6.119 1.00 53.62 86 PRO A CA 1
ATOM 702 C C . PRO A 1 86 ? -4.556 -19.250 6.605 1.00 53.62 86 PRO A C 1
ATOM 704 O O . PRO A 1 86 ? -4.883 -20.203 5.901 1.00 53.62 86 PRO A O 1
ATOM 707 N N . THR A 1 87 ? -3.970 -19.422 7.789 1.00 50.19 87 THR A N 1
ATOM 708 C CA . THR A 1 87 ? -3.951 -20.720 8.464 1.00 50.19 87 THR A CA 1
ATOM 709 C C . THR A 1 87 ? -5.354 -20.993 8.987 1.00 50.19 87 THR A C 1
ATOM 711 O O . THR A 1 87 ? -5.816 -20.215 9.824 1.00 50.19 87 THR A O 1
ATOM 714 N N . GLU A 1 88 ? -5.983 -22.061 8.484 1.00 38.41 88 GLU A N 1
ATOM 715 C CA . GLU A 1 88 ? -7.241 -22.638 8.998 1.00 38.41 88 GLU A CA 1
ATOM 716 C C . GLU A 1 88 ? -7.258 -22.800 10.529 1.00 38.41 88 GLU A C 1
ATOM 718 O O . GLU A 1 88 ? -6.198 -23.138 11.118 1.00 38.41 88 GLU A O 1
#

Organism: Glossina morsitans morsitans (NCBI:txid37546)